Protein AF-A0A8J8TAN7-F1 (afdb_monomer_lite)

InterPro domains:
  IPR018691 Protein of unknown function DUF2188 [PF09954] (11-59)

Secondary structure (DSSP, 8-state):
-PPPEEEEEEETTEEEEEEEEETTEEEEEESSHHHHHHHHHHH--TT-EEEEE-TTS-EE---

Organism: NCBI:txid2487750

Radius of gyration: 10.78 Å; chains: 1; bounding box: 26×19×29 Å

Sequence (63 aa):
MSRTTYTVGPMPGDSSRWKVESNGRVISKHNKKSRAVARAKDLKDRNDTLTVKDRNGRFLKRL

Structure (mmCIF, N/CA/C/O backbone):
data_AF-A0A8J8TAN7-F1
#
_entry.id   AF-A0A8J8TAN7-F1
#
loop_
_atom_site.group_PDB
_atom_site.id
_atom_site.type_symbol
_atom_site.label_atom_id
_atom_site.label_alt_id
_atom_site.label_comp_id
_atom_site.label_asym_id
_atom_site.label_entity_id
_atom_site.label_seq_id
_atom_site.pdbx_PDB_ins_code
_atom_site.Cartn_x
_atom_site.Cartn_y
_atom_site.Cartn_z
_atom_site.occupancy
_atom_site.B_iso_or_equiv
_atom_site.auth_seq_id
_atom_site.auth_comp_id
_atom_site.auth_asym_id
_atom_site.auth_atom_id
_atom_site.pdbx_PDB_model_num
ATOM 1 N N . MET A 1 1 ? -18.745 1.298 13.115 1.00 51.41 1 MET A N 1
ATOM 2 C CA . MET A 1 1 ? -17.732 1.949 12.254 1.00 51.41 1 MET A CA 1
ATOM 3 C C . MET A 1 1 ? -17.072 0.874 11.409 1.00 51.41 1 MET A C 1
ATOM 5 O O . MET A 1 1 ? -16.535 -0.069 11.977 1.00 51.41 1 MET A O 1
ATOM 9 N N . SER A 1 2 ? -17.175 0.961 10.084 1.00 63.16 2 SER A N 1
ATOM 10 C CA . SER A 1 2 ? -16.565 -0.015 9.173 1.00 63.16 2 SER A CA 1
ATOM 11 C C . SER A 1 2 ? -15.058 0.216 9.122 1.00 63.16 2 SER A C 1
ATOM 13 O O . SER A 1 2 ? -14.613 1.310 8.796 1.00 63.16 2 SER A O 1
ATOM 15 N N . ARG A 1 3 ? -14.278 -0.802 9.485 1.00 79.69 3 ARG A N 1
ATOM 16 C CA . ARG A 1 3 ? -12.814 -0.750 9.484 1.00 79.69 3 ARG A CA 1
ATOM 17 C C . ARG A 1 3 ? -12.309 -0.662 8.046 1.00 79.69 3 ARG A C 1
ATOM 19 O O . ARG A 1 3 ? -12.548 -1.579 7.262 1.00 79.69 3 ARG A O 1
ATOM 26 N N . THR A 1 4 ? -11.596 0.405 7.711 1.00 86.00 4 THR A N 1
ATOM 27 C CA . THR A 1 4 ? -11.006 0.583 6.384 1.00 86.00 4 THR A CA 1
ATOM 28 C C . THR A 1 4 ? -9.571 0.074 6.392 1.00 86.00 4 THR A C 1
ATOM 30 O O . THR A 1 4 ? -8.781 0.351 7.299 1.00 86.00 4 THR A O 1
ATOM 33 N N . THR A 1 5 ? -9.220 -0.719 5.382 1.00 88.25 5 THR A N 1
ATOM 34 C CA . THR A 1 5 ? -7.842 -1.164 5.175 1.00 88.25 5 THR A CA 1
ATOM 35 C C . THR A 1 5 ? -7.220 -0.353 4.055 1.00 88.25 5 THR A C 1
ATOM 37 O O . THR A 1 5 ? -7.619 -0.466 2.896 1.00 88.25 5 THR A O 1
ATOM 40 N N . TYR A 1 6 ? -6.214 0.437 4.407 1.00 89.25 6 TYR A N 1
ATOM 41 C CA . TYR A 1 6 ? -5.376 1.147 3.462 1.00 89.25 6 TYR A CA 1
ATOM 42 C C . TYR A 1 6 ? -4.166 0.291 3.099 1.00 89.25 6 TYR A C 1
ATOM 44 O O . TYR A 1 6 ? -3.418 -0.154 3.972 1.00 89.25 6 TYR A O 1
ATOM 52 N N . THR A 1 7 ? -3.942 0.074 1.809 1.00 90.75 7 THR A N 1
ATOM 53 C CA . THR A 1 7 ? -2.778 -0.646 1.296 1.00 90.75 7 THR A CA 1
ATOM 54 C C . THR A 1 7 ? -1.961 0.267 0.401 1.00 90.75 7 THR A C 1
ATOM 56 O O . THR A 1 7 ? -2.431 0.759 -0.618 1.00 90.75 7 THR A O 1
ATOM 59 N N . VAL A 1 8 ? -0.706 0.487 0.768 1.00 91.50 8 VAL A N 1
ATOM 60 C CA . VAL A 1 8 ? 0.272 1.183 -0.063 1.00 91.50 8 VAL A CA 1
ATOM 61 C C . VAL A 1 8 ? 1.057 0.142 -0.835 1.00 91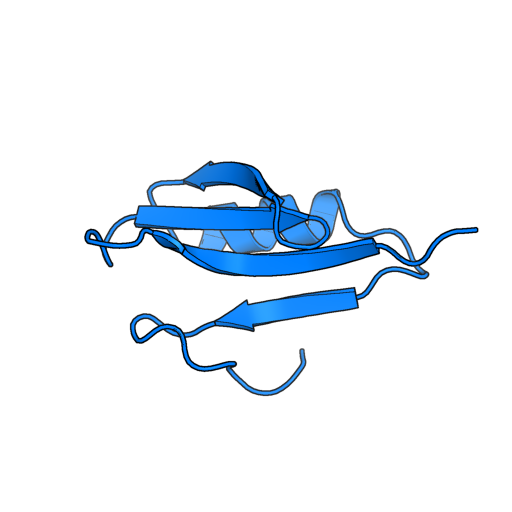.50 8 VAL A C 1
ATOM 63 O O . VAL A 1 8 ? 1.640 -0.750 -0.229 1.00 91.50 8 VAL A O 1
ATOM 66 N N . GLY A 1 9 ? 1.125 0.251 -2.155 1.00 91.62 9 GLY A N 1
ATOM 67 C CA . GLY A 1 9 ? 1.904 -0.682 -2.966 1.00 91.62 9 GLY A CA 1
ATOM 68 C C . GLY A 1 9 ? 2.372 -0.084 -4.285 1.00 91.62 9 GLY A C 1
ATOM 69 O O . GLY A 1 9 ? 1.958 1.023 -4.626 1.00 91.62 9 GLY A O 1
ATOM 70 N N . PRO A 1 10 ? 3.247 -0.780 -5.021 1.00 90.94 10 PRO A N 1
ATOM 71 C CA . PRO A 1 10 ? 3.644 -0.372 -6.362 1.00 90.94 10 PRO A CA 1
ATOM 72 C C . PRO A 1 10 ? 2.452 -0.456 -7.327 1.00 90.94 10 PRO A C 1
ATOM 74 O O . PRO A 1 10 ? 1.500 -1.212 -7.094 1.00 90.94 10 PRO A O 1
ATOM 77 N N . MET A 1 11 ? 2.476 0.324 -8.408 1.00 87.62 11 MET A N 1
ATOM 78 C CA . MET A 1 11 ? 1.498 0.145 -9.479 1.00 87.62 11 MET A CA 1
ATOM 79 C C . MET A 1 11 ? 1.775 -1.156 -10.249 1.00 87.62 11 MET A C 1
ATOM 81 O O . MET A 1 11 ? 2.933 -1.529 -10.432 1.00 87.62 11 MET A O 1
ATOM 85 N N . PRO A 1 12 ? 0.727 -1.853 -10.726 1.00 81.75 12 PRO A N 1
ATOM 86 C CA . PRO A 1 12 ? 0.921 -2.982 -11.626 1.00 81.75 12 PRO A CA 1
ATOM 87 C C . PRO A 1 12 ? 1.591 -2.487 -12.912 1.00 81.75 12 PRO A C 1
ATOM 89 O O . PRO A 1 12 ? 1.130 -1.512 -13.502 1.00 81.75 12 PRO A O 1
ATOM 92 N N . GLY A 1 13 ? 2.682 -3.137 -13.317 1.00 82.44 13 GLY A N 1
ATOM 93 C CA . GLY A 1 13 ? 3.452 -2.769 -14.510 1.00 82.44 13 GLY A CA 1
ATOM 94 C C . GLY A 1 13 ? 4.409 -1.583 -14.338 1.00 82.44 13 GLY A C 1
ATOM 95 O O . GLY A 1 13 ? 5.169 -1.304 -15.256 1.00 82.44 13 GLY A O 1
ATOM 96 N N . ASP A 1 14 ? 4.420 -0.906 -13.182 1.00 82.06 14 ASP A N 1
ATOM 97 C CA . ASP A 1 14 ? 5.332 0.212 -12.915 1.00 82.06 14 ASP A CA 1
ATOM 98 C C . ASP A 1 14 ? 5.718 0.285 -11.427 1.00 82.06 14 ASP A C 1
ATOM 100 O O . ASP A 1 14 ? 5.025 0.884 -10.598 1.00 82.06 14 ASP A O 1
ATOM 104 N N . SER A 1 15 ? 6.873 -0.299 -11.099 1.00 78.31 15 SER A N 1
ATOM 105 C CA . SER A 1 15 ? 7.445 -0.303 -9.744 1.00 78.31 15 SER A CA 1
ATOM 106 C C . SER A 1 15 ? 8.060 1.040 -9.322 1.00 78.31 15 SER A C 1
ATOM 108 O O . SER A 1 15 ? 8.406 1.216 -8.147 1.00 78.31 15 SER A O 1
ATOM 110 N N . SER A 1 16 ? 8.199 1.996 -10.248 1.00 84.56 16 SER A N 1
ATOM 111 C CA . SER A 1 16 ? 8.615 3.371 -9.940 1.00 84.56 16 SER A CA 1
ATOM 112 C C . SER A 1 16 ? 7.446 4.187 -9.391 1.00 84.56 16 SER A C 1
ATOM 114 O O . SER A 1 16 ? 7.646 5.132 -8.624 1.00 84.56 16 SER A O 1
ATOM 116 N N . ARG A 1 17 ? 6.209 3.792 -9.712 1.00 89.88 17 ARG A N 1
ATOM 117 C CA . ARG A 1 17 ? 4.986 4.417 -9.207 1.00 89.88 17 ARG A CA 1
ATOM 118 C C . ARG A 1 17 ? 4.357 3.607 -8.084 1.00 89.88 17 ARG A C 1
ATOM 120 O O . ARG A 1 17 ? 4.462 2.392 -7.989 1.00 89.88 17 ARG A O 1
ATOM 127 N N . TRP A 1 18 ? 3.682 4.328 -7.207 1.00 92.44 18 TRP A N 1
ATOM 128 C CA . TRP A 1 18 ? 3.064 3.830 -5.991 1.00 92.44 18 TRP A CA 1
ATOM 129 C C . TRP A 1 18 ? 1.595 4.225 -5.969 1.00 92.44 18 TRP A C 1
ATOM 131 O O . TRP A 1 18 ? 1.208 5.276 -6.475 1.00 92.44 18 TRP A O 1
ATOM 141 N N . LYS A 1 19 ? 0.764 3.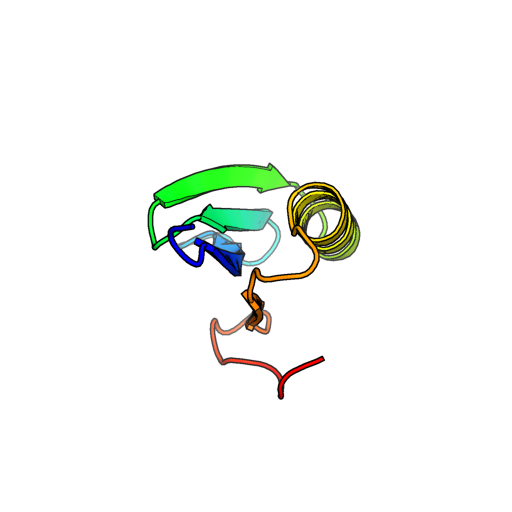392 -5.365 1.00 93.06 19 LYS A N 1
ATOM 142 C CA . LYS A 1 19 ? -0.668 3.604 -5.199 1.00 93.06 19 LYS A CA 1
ATOM 143 C C . LYS A 1 19 ? -1.063 3.418 -3.743 1.00 93.06 19 LYS A C 1
ATOM 145 O O . LYS A 1 19 ? -0.406 2.685 -3.003 1.00 93.06 19 LYS A O 1
ATOM 150 N N . VAL A 1 20 ? -2.136 4.096 -3.360 1.00 92.62 20 VAL A N 1
ATOM 151 C CA . VAL A 1 20 ? -2.861 3.863 -2.113 1.00 92.62 20 VAL A CA 1
ATOM 152 C C . VAL A 1 20 ? -4.200 3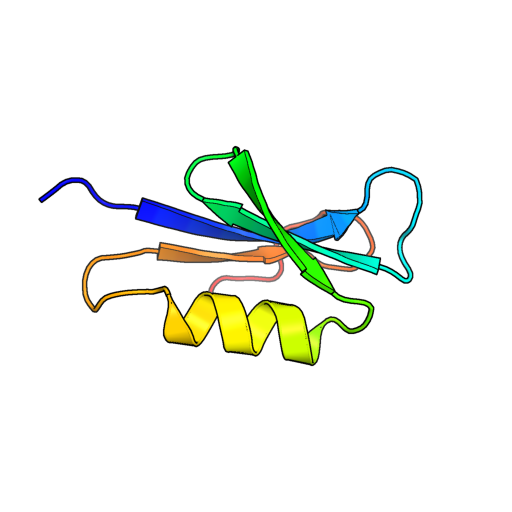.253 -2.487 1.00 92.62 20 VAL A C 1
ATOM 154 O O . VAL A 1 20 ? -4.941 3.816 -3.295 1.00 92.62 20 VAL A O 1
ATOM 157 N N . GLU A 1 21 ? -4.485 2.097 -1.918 1.00 92.06 21 GLU A N 1
ATOM 158 C CA . GLU A 1 21 ? -5.739 1.375 -2.055 1.00 92.06 21 GLU A CA 1
ATOM 159 C C . GLU A 1 21 ? -6.514 1.484 -0.747 1.00 92.06 21 GLU A C 1
ATOM 161 O O . GLU A 1 21 ? -5.917 1.373 0.316 1.00 92.06 21 GLU A O 1
ATOM 166 N N . SER A 1 22 ? -7.822 1.694 -0.820 1.00 90.88 22 SER A N 1
ATOM 167 C CA . SER A 1 22 ? -8.751 1.591 0.303 1.00 90.88 22 SER A CA 1
ATOM 168 C C . SER A 1 22 ? -9.688 0.425 0.022 1.00 90.88 22 SER A C 1
ATOM 170 O O . SER A 1 22 ? -10.355 0.409 -1.013 1.00 90.88 22 SER A O 1
ATOM 172 N N . ASN A 1 23 ? -9.666 -0.595 0.883 1.00 88.25 23 ASN A N 1
ATOM 173 C CA . ASN A 1 23 ? -10.434 -1.835 0.723 1.00 88.25 23 ASN A CA 1
ATOM 174 C C . ASN A 1 23 ? -10.281 -2.463 -0.682 1.00 88.25 23 ASN A C 1
ATOM 176 O O . ASN A 1 23 ? -11.245 -2.924 -1.284 1.00 88.25 23 ASN A O 1
ATOM 180 N N . GLY A 1 24 ? -9.059 -2.435 -1.232 1.00 85.12 24 GLY A N 1
ATOM 181 C CA . GLY A 1 24 ? -8.739 -2.974 -2.562 1.00 85.12 24 GLY A CA 1
ATOM 182 C C . GLY A 1 24 ? -8.999 -2.026 -3.740 1.00 85.12 24 GLY A C 1
ATOM 183 O O . GLY A 1 24 ? -8.645 -2.354 -4.870 1.00 85.12 24 GLY A O 1
ATOM 184 N N . ARG A 1 25 ? -9.554 -0.830 -3.510 1.00 90.00 25 ARG A N 1
ATOM 185 C CA . ARG A 1 25 ? -9.798 0.168 -4.560 1.00 90.00 25 ARG A CA 1
ATOM 186 C C . ARG A 1 25 ? -8.734 1.256 -4.549 1.00 90.00 25 ARG A C 1
ATOM 188 O O . ARG A 1 25 ? -8.502 1.881 -3.521 1.00 90.00 25 ARG A O 1
ATOM 195 N N . VAL A 1 26 ? -8.112 1.531 -5.694 1.00 91.38 26 VAL A N 1
ATOM 196 C CA . VAL A 1 26 ? -7.115 2.609 -5.814 1.00 91.38 26 VAL A CA 1
ATOM 197 C C . VAL A 1 26 ? -7.783 3.965 -5.601 1.00 91.38 26 VAL A C 1
ATOM 199 O O . VAL A 1 26 ? -8.639 4.361 -6.387 1.00 91.38 26 VAL A O 1
ATOM 202 N N . ILE A 1 27 ? -7.353 4.684 -4.568 1.00 91.75 27 ILE A N 1
ATOM 203 C CA . ILE A 1 27 ? -7.847 6.027 -4.232 1.00 91.75 27 ILE A CA 1
ATOM 204 C C . ILE A 1 27 ? -6.827 7.124 -4.541 1.00 91.75 27 ILE A C 1
ATOM 206 O O . ILE A 1 27 ? -7.196 8.283 -4.693 1.00 91.75 27 ILE A O 1
ATOM 210 N N . SER A 1 28 ? -5.538 6.780 -4.635 1.00 91.38 28 SER A N 1
ATOM 211 C CA . SER A 1 28 ? -4.480 7.745 -4.946 1.00 91.38 28 SER A CA 1
ATOM 212 C C . SER A 1 28 ? -3.287 7.087 -5.635 1.00 91.38 28 SER A C 1
ATOM 214 O O . SER A 1 28 ? -2.994 5.911 -5.411 1.00 91.38 28 SER A O 1
ATOM 216 N N . LYS A 1 29 ? -2.576 7.862 -6.462 1.00 92.75 29 LYS A N 1
ATOM 217 C CA . LYS A 1 29 ? -1.368 7.458 -7.196 1.00 92.75 29 LYS A CA 1
ATOM 218 C C . LYS A 1 29 ? -0.250 8.470 -6.938 1.00 92.75 29 LYS A C 1
ATOM 220 O O . LYS A 1 29 ? -0.478 9.674 -6.932 1.00 92.75 29 LYS A O 1
ATOM 225 N N . HIS A 1 30 ? 0.971 7.986 -6.757 1.00 91.94 30 HIS A N 1
ATOM 226 C CA . HIS A 1 30 ? 2.142 8.781 -6.403 1.00 91.94 30 HIS A CA 1
ATOM 227 C C . HIS A 1 30 ? 3.386 8.262 -7.124 1.00 9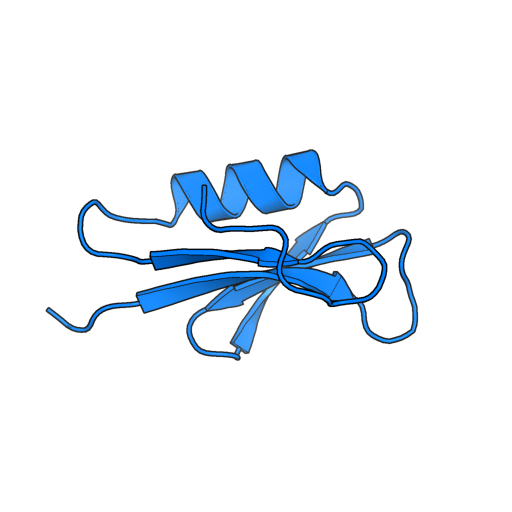1.94 30 HIS A C 1
ATOM 229 O O . HIS A 1 30 ? 3.528 7.071 -7.361 1.00 91.94 30 HIS A O 1
ATOM 235 N N . ASN A 1 31 ? 4.345 9.141 -7.402 1.00 90.25 31 ASN A N 1
ATOM 236 C CA . ASN A 1 31 ? 5.612 8.749 -8.038 1.00 90.25 31 ASN A CA 1
ATOM 237 C C . ASN A 1 31 ? 6.688 8.319 -7.024 1.00 90.25 31 ASN A C 1
ATOM 239 O O . ASN A 1 31 ? 7.790 7.955 -7.405 1.00 90.25 31 ASN A O 1
ATOM 243 N N . LYS A 1 32 ? 6.412 8.416 -5.717 1.00 89.06 32 LYS A N 1
ATOM 244 C CA . LYS A 1 32 ? 7.354 8.056 -4.646 1.00 89.06 32 LYS A CA 1
ATOM 245 C C . LYS A 1 32 ? 6.632 7.286 -3.544 1.00 89.06 32 LYS A C 1
ATOM 247 O O . LYS A 1 32 ? 5.555 7.705 -3.115 1.00 89.06 32 LYS A O 1
ATOM 252 N N . LYS A 1 33 ? 7.280 6.234 -3.022 1.00 87.88 33 LYS A N 1
ATOM 253 C CA . LYS 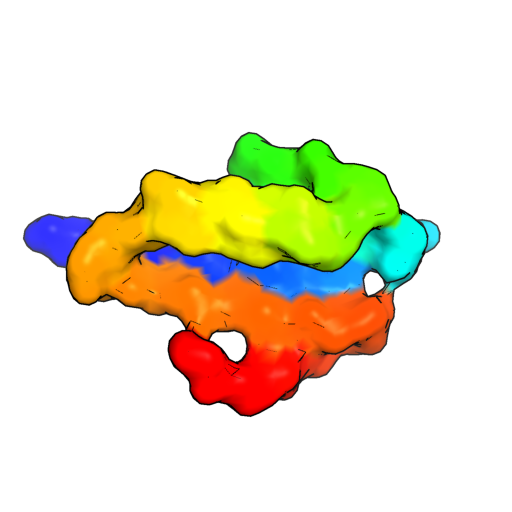A 1 33 ? 6.791 5.428 -1.886 1.00 87.88 33 LYS A CA 1
ATOM 254 C C . LYS A 1 33 ? 6.426 6.291 -0.684 1.00 87.88 33 LYS A C 1
ATOM 256 O O . LYS A 1 33 ? 5.343 6.149 -0.132 1.00 87.88 33 LYS A O 1
ATOM 261 N N . SER A 1 34 ? 7.316 7.206 -0.300 1.00 89.50 34 SER A N 1
ATOM 262 C CA . SER A 1 34 ? 7.141 8.063 0.877 1.00 89.50 34 SER A CA 1
ATOM 263 C C . SER A 1 34 ? 5.873 8.915 0.806 1.00 89.50 34 SER A C 1
ATOM 265 O O . SER A 1 34 ? 5.160 9.008 1.798 1.00 89.50 34 SER A O 1
ATOM 267 N N . ARG A 1 35 ? 5.537 9.463 -0.372 1.00 90.38 35 ARG A N 1
ATOM 268 C CA . ARG A 1 35 ? 4.301 10.241 -0.575 1.00 90.38 35 ARG A CA 1
ATOM 269 C C . ARG A 1 35 ? 3.044 9.379 -0.455 1.00 90.38 35 ARG A C 1
ATOM 271 O O . ARG A 1 35 ? 2.078 9.816 0.156 1.00 90.38 35 ARG A O 1
ATOM 278 N N . ALA A 1 36 ? 3.070 8.158 -0.992 1.00 89.44 36 ALA A N 1
ATOM 279 C CA . ALA A 1 36 ? 1.954 7.223 -0.850 1.00 89.44 36 ALA A CA 1
ATOM 280 C C . ALA A 1 36 ? 1.757 6.782 0.609 1.00 89.44 36 ALA A C 1
ATOM 282 O O . ALA A 1 36 ? 0.629 6.730 1.086 1.00 89.44 36 ALA A O 1
ATOM 283 N N . VAL A 1 37 ? 2.851 6.527 1.336 1.00 89.12 37 VAL A N 1
ATOM 284 C CA . VAL A 1 37 ? 2.802 6.205 2.771 1.00 89.12 37 VAL A CA 1
ATOM 285 C C . VAL A 1 37 ? 2.269 7.380 3.588 1.00 89.12 37 VAL A C 1
ATOM 287 O O . VAL A 1 37 ? 1.403 7.163 4.425 1.00 89.12 37 VAL A O 1
ATOM 290 N N . ALA A 1 38 ? 2.742 8.605 3.341 1.00 90.25 38 ALA A N 1
ATOM 291 C CA . ALA A 1 38 ? 2.239 9.799 4.022 1.00 90.25 38 ALA A CA 1
ATOM 292 C C . ALA A 1 38 ? 0.735 9.975 3.783 1.00 90.25 38 ALA A C 1
ATOM 294 O O . ALA A 1 38 ? -0.027 10.055 4.736 1.00 90.25 38 ALA A O 1
ATOM 295 N N . ARG A 1 39 ? 0.284 9.884 2.525 1.00 89.00 39 ARG A N 1
ATOM 296 C CA . ARG A 1 39 ? -1.142 9.989 2.200 1.00 89.00 39 ARG A CA 1
ATOM 297 C C . ARG A 1 39 ? -1.982 8.916 2.888 1.00 89.00 39 ARG A C 1
ATOM 299 O O . ARG A 1 39 ? -3.074 9.203 3.356 1.00 89.00 39 ARG A O 1
ATOM 306 N N . ALA A 1 40 ? -1.488 7.684 2.942 1.00 88.69 40 ALA A N 1
ATOM 307 C CA . ALA A 1 40 ? -2.195 6.602 3.608 1.00 88.69 40 ALA A CA 1
ATOM 308 C C . ALA A 1 40 ? -2.204 6.754 5.138 1.00 88.69 40 ALA A C 1
ATOM 310 O O . ALA A 1 40 ? -3.149 6.302 5.768 1.00 88.69 40 ALA A O 1
ATOM 311 N N . LYS A 1 41 ? -1.191 7.399 5.736 1.00 87.75 41 LYS A N 1
ATOM 312 C CA . LYS A 1 41 ? -1.204 7.787 7.155 1.00 87.75 41 LYS A CA 1
ATOM 313 C C . LYS A 1 41 ? -2.206 8.909 7.427 1.00 87.75 41 LYS A C 1
ATOM 315 O O . LYS A 1 41 ? -2.934 8.795 8.399 1.00 87.75 41 LYS A O 1
ATOM 320 N N . ASP A 1 42 ? -2.278 9.918 6.559 1.00 87.94 42 ASP A N 1
ATOM 321 C CA . ASP A 1 42 ? -3.237 11.027 6.682 1.00 87.94 42 ASP A CA 1
ATOM 322 C C . ASP A 1 42 ? -4.693 10.556 6.569 1.00 87.94 42 ASP A C 1
ATOM 324 O O . ASP A 1 42 ? -5.578 11.122 7.194 1.00 87.94 42 ASP A O 1
ATOM 328 N N . LEU A 1 43 ? -4.945 9.533 5.746 1.00 84.12 43 LEU A N 1
ATOM 329 C CA . LEU A 1 43 ? -6.280 8.962 5.545 1.00 84.12 43 LEU A CA 1
ATOM 330 C C . LEU A 1 43 ? -6.672 7.924 6.600 1.00 84.12 43 LEU A C 1
ATOM 332 O O . LEU A 1 43 ? -7.848 7.588 6.714 1.00 84.12 43 LEU A O 1
ATOM 336 N N . LYS A 1 44 ? -5.694 7.348 7.302 1.00 83.88 44 LYS A N 1
ATOM 337 C CA . LYS A 1 44 ? -5.931 6.293 8.282 1.00 83.88 44 LYS A CA 1
ATOM 338 C C . LYS A 1 44 ? -6.447 6.923 9.573 1.00 83.88 44 LYS A C 1
ATOM 340 O O . LYS A 1 44 ? -5.685 7.576 10.282 1.00 83.88 44 LYS A O 1
ATOM 345 N N . ASP A 1 45 ? -7.688 6.619 9.935 1.00 81.12 45 ASP A N 1
ATOM 346 C CA . ASP A 1 45 ? -8.211 6.942 11.261 1.00 81.12 45 ASP A CA 1
ATOM 347 C C . ASP A 1 45 ? -7.686 5.977 12.339 1.00 81.12 45 ASP A C 1
ATOM 349 O O . ASP A 1 45 ? -7.105 4.924 12.055 1.00 81.12 45 ASP A O 1
ATOM 353 N N . ARG A 1 46 ? -7.909 6.303 13.623 1.00 68.56 46 ARG A N 1
ATOM 354 C CA . ARG A 1 46 ? -7.420 5.504 14.771 1.00 68.56 46 ARG A CA 1
ATOM 355 C C . ARG A 1 46 ? -7.825 4.022 14.724 1.00 68.56 46 ARG A C 1
ATOM 357 O O . ARG A 1 46 ? -7.095 3.190 15.256 1.00 68.56 46 ARG A O 1
ATOM 364 N N . A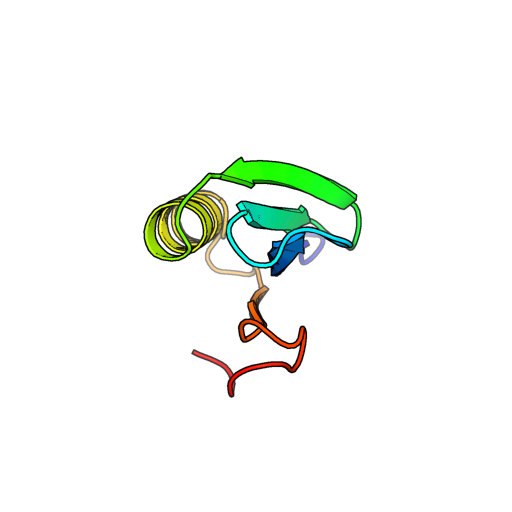SN A 1 47 ? -8.942 3.694 14.074 1.00 71.88 47 ASN A N 1
ATOM 365 C CA . ASN A 1 47 ? -9.470 2.329 13.973 1.00 71.88 47 ASN A CA 1
ATOM 366 C C . ASN A 1 47 ? -9.111 1.609 12.660 1.00 71.88 47 ASN A C 1
ATOM 368 O O . ASN A 1 47 ? -9.389 0.416 12.521 1.00 71.88 47 ASN A O 1
ATOM 372 N N . ASP A 1 48 ? -8.479 2.296 11.708 1.00 82.19 48 ASP A N 1
ATOM 373 C CA . ASP A 1 48 ? -8.163 1.743 10.394 1.00 82.19 48 ASP A CA 1
ATOM 374 C C . ASP A 1 48 ? -6.840 0.979 10.381 1.00 82.19 48 ASP A C 1
ATOM 376 O O . ASP A 1 48 ? -5.990 1.083 11.268 1.00 82.19 48 ASP A O 1
ATOM 380 N N . THR A 1 49 ? -6.648 0.151 9.359 1.00 84.62 49 THR A N 1
ATOM 381 C CA . THR A 1 49 ? -5.431 -0.655 9.199 1.00 84.62 49 THR A CA 1
ATOM 382 C C . THR A 1 49 ? -4.626 -0.150 8.020 1.00 84.62 49 THR A C 1
ATOM 384 O O . THR A 1 49 ? -5.163 0.021 6.935 1.00 84.62 49 THR A O 1
ATOM 387 N N . LEU A 1 50 ? -3.328 0.071 8.224 1.00 85.94 50 LEU A N 1
ATOM 388 C CA . LEU A 1 50 ? -2.406 0.463 7.166 1.00 85.94 50 LEU A CA 1
ATOM 389 C C . LEU A 1 50 ? -1.454 -0.694 6.876 1.00 85.94 50 LEU A C 1
ATOM 391 O O . LEU A 1 50 ? -0.803 -1.221 7.773 1.00 85.94 50 LEU A O 1
ATOM 395 N N . THR A 1 51 ? -1.364 -1.075 5.611 1.00 86.81 51 THR A N 1
ATOM 396 C CA . THR A 1 51 ? -0.439 -2.090 5.107 1.00 86.81 51 THR A CA 1
ATOM 397 C C . THR A 1 51 ? 0.442 -1.475 4.036 1.00 86.81 51 THR A C 1
ATOM 399 O O . THR A 1 51 ? -0.026 -0.707 3.200 1.00 86.81 51 THR A O 1
ATOM 402 N N . VAL A 1 52 ? 1.734 -1.795 4.050 1.00 86.38 52 VAL A N 1
ATOM 403 C CA . VAL A 1 52 ? 2.691 -1.284 3.064 1.00 86.38 52 VAL A CA 1
ATOM 404 C C . VAL A 1 52 ? 3.368 -2.468 2.393 1.00 86.38 52 VAL A C 1
ATOM 406 O O . VAL A 1 52 ? 3.984 -3.304 3.047 1.00 86.38 52 VAL A O 1
ATOM 409 N N . LYS A 1 53 ? 3.255 -2.544 1.073 1.00 85.56 53 LYS A N 1
ATOM 410 C CA . LYS A 1 53 ? 3.940 -3.524 0.238 1.00 85.56 53 LYS A CA 1
ATOM 411 C C . LYS A 1 53 ? 5.341 -3.023 -0.139 1.00 85.56 53 LYS A C 1
ATOM 413 O O . LYS A 1 53 ? 5.615 -1.818 -0.154 1.00 85.56 53 LYS A O 1
ATOM 418 N N . ASP A 1 54 ? 6.259 -3.942 -0.405 1.00 82.75 54 ASP A N 1
ATOM 419 C CA . ASP A 1 54 ? 7.536 -3.657 -1.049 1.00 82.75 54 ASP A CA 1
ATOM 420 C C . ASP A 1 54 ? 7.356 -3.411 -2.554 1.00 82.75 54 ASP A C 1
ATOM 422 O O . ASP A 1 54 ? 6.251 -3.464 -3.095 1.00 82.75 54 ASP A O 1
ATOM 426 N N . ARG A 1 55 ? 8.469 -3.132 -3.240 1.00 77.00 55 ARG A N 1
ATOM 427 C CA . ARG A 1 55 ? 8.504 -2.939 -4.699 1.00 77.00 55 ARG A CA 1
ATOM 428 C C . ARG A 1 55 ? 8.072 -4.181 -5.489 1.00 77.00 55 ARG A C 1
ATOM 430 O O . ARG A 1 55 ? 7.732 -4.043 -6.655 1.00 77.00 55 ARG A O 1
ATOM 437 N N . ASN A 1 56 ? 8.052 -5.350 -4.855 1.00 77.31 56 ASN A N 1
ATOM 438 C CA . ASN A 1 56 ? 7.655 -6.625 -5.444 1.00 77.31 56 ASN A CA 1
ATOM 439 C C . ASN A 1 56 ? 6.202 -6.991 -5.088 1.00 77.31 56 ASN A C 1
ATOM 441 O O . ASN A 1 56 ? 5.760 -8.104 -5.358 1.00 77.31 56 ASN A O 1
ATOM 445 N N . GLY A 1 57 ? 5.454 -6.080 -4.452 1.00 72.56 57 GLY A N 1
ATOM 446 C CA . GLY A 1 57 ? 4.072 -6.312 -4.038 1.00 72.56 57 GLY A CA 1
ATOM 447 C C . GLY A 1 57 ? 3.917 -7.203 -2.799 1.00 72.56 57 GLY A C 1
ATOM 448 O O . GLY A 1 57 ? 2.783 -7.491 -2.411 1.00 72.56 57 GLY A O 1
ATOM 449 N N . ARG A 1 58 ? 5.013 -7.609 -2.147 1.00 81.81 58 ARG A N 1
ATOM 450 C CA . ARG A 1 58 ? 4.984 -8.392 -0.904 1.00 81.81 58 ARG A CA 1
ATOM 451 C C . ARG A 1 58 ? 4.729 -7.473 0.277 1.00 81.81 58 ARG A C 1
ATOM 453 O O . ARG A 1 58 ? 5.265 -6.372 0.335 1.00 81.81 58 ARG A O 1
ATOM 460 N N . PHE A 1 59 ? 3.930 -7.905 1.245 1.00 76.00 59 PHE A N 1
ATOM 461 C CA . PHE A 1 59 ? 3.696 -7.116 2.452 1.00 76.00 59 PHE A CA 1
ATOM 462 C C . PHE A 1 59 ? 4.992 -6.998 3.260 1.00 76.00 59 PHE A C 1
ATOM 464 O O . PHE A 1 59 ? 5.511 -7.994 3.763 1.00 76.00 59 PHE A O 1
ATOM 471 N N . LEU A 1 60 ? 5.513 -5.777 3.397 1.00 66.69 60 LEU A N 1
ATOM 472 C CA . LEU A 1 60 ? 6.533 -5.497 4.398 1.00 66.69 60 LEU A CA 1
ATOM 473 C C . LEU A 1 60 ? 5.816 -5.518 5.745 1.00 66.69 60 LEU A C 1
ATOM 475 O O . LEU A 1 60 ? 4.781 -4.870 5.900 1.00 66.69 60 LEU A O 1
ATOM 479 N N . LYS A 1 61 ? 6.331 -6.334 6.668 1.00 51.38 61 LYS A N 1
ATOM 480 C CA . LYS A 1 61 ? 5.838 -6.538 8.039 1.00 51.38 61 LYS A CA 1
ATOM 481 C C . LYS A 1 61 ? 5.159 -5.280 8.611 1.00 51.38 61 LYS A C 1
ATOM 483 O O . LYS A 1 61 ? 5.725 -4.193 8.534 1.00 51.38 61 LYS A O 1
ATOM 488 N N . ARG A 1 62 ? 3.949 -5.479 9.160 1.00 49.19 62 ARG A N 1
ATOM 489 C CA . ARG A 1 62 ? 3.066 -4.482 9.802 1.00 49.19 62 ARG A CA 1
ATOM 490 C C . ARG A 1 62 ? 3.875 -3.408 10.547 1.00 49.19 62 ARG A C 1
ATOM 492 O O . ARG A 1 62 ? 4.585 -3.749 11.488 1.00 49.19 62 ARG A O 1
ATOM 499 N N . LEU A 1 63 ? 3.734 -2.154 10.109 1.00 50.34 63 LEU A N 1
ATOM 500 C CA . LEU A 1 63 ? 4.091 -0.954 10.874 1.00 50.34 63 LEU A CA 1
ATOM 501 C C . LEU A 1 63 ? 2.934 -0.571 11.798 1.00 50.34 63 LEU A C 1
ATOM 503 O O . LEU A 1 63 ? 1.766 -0.724 11.363 1.00 50.34 63 LEU A O 1
#

pLDDT: mean 83.3, std 10.75, range [49.19, 93.06]

Foldseek 3Di:
DDAWEWEWAADVVGLQKIFIAIVNHTPDIDRDSVVRVVVSVVVHDPRYAYWYAHSVRHTDPGD